Protein AF-N6VFY5-F1 (afdb_monomer_lite)

Sequence (163 aa):
MGIYAAGGEVMLDEVNISGVEMGVKVEKGTLKILEGTQIHFMGEYGVKLGSGVKSADLRGTTIRGDGSGGTGIYVMGGGTLEMTLDGVTVSGVQMGITMMSGALDVKERTTIDFEKNGWGIYMRDGVTSASLTGTSNYGKGKWVWDTCGGGDRDDDDVGWGND

InterPro domains:
  IPR011050 Pectin lyase fold/virulence factor [SSF51126] (3-137)
  IPR039448 Right handed beta helix domain [PF13229] (2-149)

Organism: NCBI:txid1094496

Secondary structure (DSSP, 8-state):
--EEESSSEEEE-S-EEEEEEEEEEEEEEEEEE-TT-EEEEEEEEEEEEEEEEEEEEEES-EEE--SSS-EEEEE---TT-EEEEES-EEEEESEEEEEEEEEEEEPTT-EEEE-TTSEEEEEEEEEEEEEE-SPEE--SSEEEEE-SSSS---TT----S--

Radius of gyration: 14.47 Å; chains: 1; bounding box: 39×33×42 Å

Foldseek 3Di:
DAEEAAEDEEEAELAEAEPAQEAYEHAAYEEEYEANAEFEHAHAERYHYHQRYQEYEHENYEFEYQLPAHEHEEACYHQRYEYEAYLYEYESHQEDYEHEAHEEEYEANYEFEHEANHENYEYECRYPYYHHYRYYYDYNHHYYDYPNDDDDDPRPPPDPDDD

Structure (mmCIF, N/CA/C/O backbone):
data_AF-N6VFY5-F1
#
_entry.id   AF-N6VFY5-F1
#
loop_
_atom_site.group_PDB
_atom_site.id
_atom_site.type_symbol
_atom_site.label_atom_id
_atom_site.label_alt_id
_atom_site.label_comp_id
_atom_site.label_asym_id
_atom_site.label_entity_id
_atom_site.label_seq_id
_atom_site.pdbx_PDB_ins_code
_atom_site.Cartn_x
_atom_site.Cartn_y
_atom_site.Cartn_z
_atom_site.occupancy
_atom_site.B_iso_or_equiv
_atom_site.auth_seq_id
_atom_site.auth_comp_id
_atom_site.auth_asym_id
_atom_site.auth_atom_id
_atom_site.pdbx_PDB_model_num
ATOM 1 N N . MET A 1 1 ? -6.984 -0.073 -14.437 1.00 83.50 1 MET A N 1
ATOM 2 C CA . MET A 1 1 ? -7.406 -0.184 -13.022 1.00 83.50 1 MET A CA 1
ATOM 3 C C . MET A 1 1 ? -7.863 -1.614 -12.769 1.00 83.50 1 MET A C 1
ATOM 5 O O . MET A 1 1 ? -8.614 -2.110 -13.599 1.00 83.50 1 MET A O 1
ATOM 9 N N . GLY A 1 2 ? -7.407 -2.261 -11.694 1.00 90.88 2 GLY A N 1
ATOM 10 C CA . GLY A 1 2 ? -7.828 -3.604 -11.284 1.00 90.88 2 GLY A CA 1
ATOM 11 C C . GLY A 1 2 ? -9.100 -3.568 -10.442 1.00 90.88 2 GLY A C 1
ATOM 12 O O . GLY A 1 2 ? -10.179 -3.854 -10.949 1.00 90.88 2 GLY A O 1
ATOM 13 N N . ILE A 1 3 ? -8.987 -3.168 -9.174 1.00 94.44 3 ILE A N 1
ATOM 14 C CA . ILE A 1 3 ? -10.108 -3.079 -8.227 1.00 94.44 3 ILE A CA 1
ATOM 15 C C . ILE A 1 3 ? -10.282 -1.641 -7.748 1.00 94.44 3 ILE A C 1
ATOM 17 O O . ILE A 1 3 ? -9.321 -0.984 -7.352 1.00 94.44 3 ILE A O 1
ATOM 21 N N . TYR A 1 4 ? -11.527 -1.166 -7.740 1.00 95.88 4 TYR A N 1
ATOM 22 C CA . TYR A 1 4 ? -11.902 0.129 -7.183 1.00 95.88 4 TYR A CA 1
ATOM 23 C C . TYR A 1 4 ? -13.045 -0.027 -6.180 1.00 95.88 4 TYR A C 1
ATOM 25 O O . TYR A 1 4 ? -14.111 -0.536 -6.520 1.00 95.88 4 TYR A O 1
ATOM 33 N N . ALA A 1 5 ? -12.828 0.457 -4.960 1.00 95.00 5 ALA A N 1
ATOM 34 C CA . ALA A 1 5 ? -13.830 0.513 -3.911 1.00 95.00 5 ALA A CA 1
ATOM 35 C C . ALA A 1 5 ? -14.044 1.957 -3.453 1.00 95.00 5 ALA A C 1
ATOM 37 O O . ALA A 1 5 ? -13.183 2.581 -2.827 1.00 95.00 5 ALA A O 1
ATOM 38 N N . ALA A 1 6 ? -15.236 2.479 -3.735 1.00 95.12 6 ALA A N 1
ATOM 39 C CA . ALA A 1 6 ? -15.641 3.811 -3.301 1.00 95.12 6 ALA A CA 1
ATOM 40 C C . ALA A 1 6 ? -15.968 3.875 -1.799 1.00 95.12 6 ALA A C 1
ATOM 42 O O . ALA A 1 6 ? -16.122 4.969 -1.268 1.00 95.12 6 ALA A O 1
ATOM 43 N N . GLY A 1 7 ? -16.131 2.740 -1.109 1.00 91.81 7 GLY A N 1
ATOM 44 C CA . GLY A 1 7 ? -16.466 2.669 0.313 1.00 91.81 7 GLY A CA 1
ATOM 45 C C . GLY A 1 7 ? -16.862 1.268 0.782 1.00 91.81 7 GLY A C 1
ATOM 46 O O . GLY A 1 7 ? -17.120 0.400 -0.045 1.00 91.81 7 GLY A O 1
ATOM 47 N N . GLY A 1 8 ? -16.978 1.083 2.100 1.00 93.81 8 GLY A N 1
ATOM 48 C CA . GLY A 1 8 ? -17.421 -0.175 2.719 1.00 93.81 8 GLY A CA 1
ATOM 49 C C . GLY A 1 8 ? -16.272 -1.033 3.252 1.00 93.81 8 GLY A C 1
ATOM 50 O O . GLY A 1 8 ? -15.152 -0.548 3.400 1.00 93.81 8 GLY A O 1
ATOM 51 N N . GLU A 1 9 ? -16.571 -2.287 3.583 1.00 95.81 9 G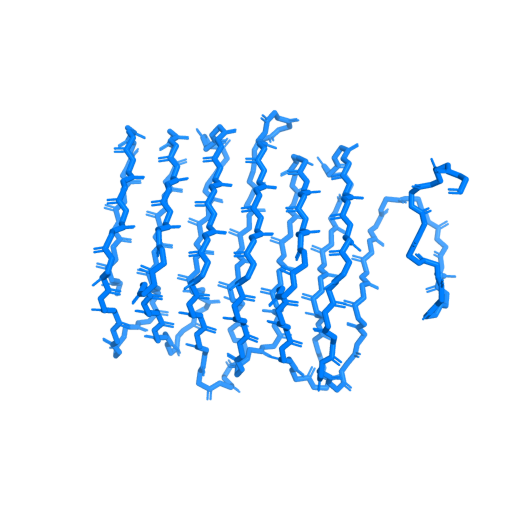LU A N 1
ATOM 52 C CA . GLU A 1 9 ? -15.558 -3.295 3.913 1.00 95.81 9 GLU A CA 1
ATOM 53 C C . GLU A 1 9 ? -15.210 -4.075 2.646 1.00 95.81 9 GLU A C 1
ATOM 55 O O . GLU A 1 9 ? -16.089 -4.637 1.990 1.00 95.81 9 GLU A O 1
ATOM 60 N N . VAL A 1 10 ? -13.928 -4.077 2.291 1.00 95.50 10 VAL A N 1
ATOM 61 C CA . VAL A 1 10 ? -13.394 -4.792 1.133 1.00 95.50 10 VAL A CA 1
ATOM 62 C C . VAL A 1 10 ? -12.511 -5.919 1.635 1.00 95.50 10 VAL A C 1
ATOM 64 O O . VAL A 1 10 ? -11.567 -5.676 2.383 1.00 95.50 10 VAL A O 1
ATOM 67 N N . MET A 1 11 ? -12.795 -7.138 1.190 1.00 96.50 11 MET A N 1
ATOM 68 C CA . MET A 1 11 ? -11.966 -8.310 1.439 1.00 96.50 11 MET A CA 1
ATOM 69 C C . MET A 1 11 ? -11.551 -8.913 0.101 1.00 96.50 11 MET A C 1
ATOM 71 O O . MET A 1 11 ? -12.405 -9.181 -0.743 1.00 96.50 11 MET A O 1
ATOM 75 N N . LEU A 1 12 ? -10.248 -9.095 -0.087 1.00 95.50 12 LEU A N 1
ATOM 76 C CA . LEU A 1 12 ? -9.666 -9.804 -1.220 1.00 95.50 12 LEU A CA 1
ATOM 77 C C . LEU A 1 12 ? -9.055 -11.100 -0.703 1.00 95.50 12 LEU A C 1
ATOM 79 O O . LEU A 1 12 ? -8.209 -11.064 0.187 1.00 95.50 12 LEU A O 1
ATOM 83 N N . ASP A 1 13 ? -9.502 -12.215 -1.261 1.00 95.62 13 ASP A N 1
ATOM 84 C CA . ASP A 1 13 ? -9.069 -13.557 -0.894 1.00 95.62 13 ASP A CA 1
ATOM 85 C C . ASP A 1 13 ? -8.623 -14.291 -2.161 1.00 95.62 13 ASP A C 1
ATOM 87 O O . ASP A 1 13 ? -9.394 -14.370 -3.120 1.00 95.62 13 ASP A O 1
ATOM 91 N N . GLU A 1 14 ? -7.357 -14.716 -2.201 1.00 94.19 14 GLU A N 1
ATOM 92 C CA . GLU A 1 14 ? -6.723 -15.394 -3.346 1.00 94.19 14 GLU A CA 1
ATOM 93 C C . GLU A 1 14 ? -6.943 -14.715 -4.721 1.00 94.19 14 GLU A C 1
ATOM 95 O O . GLU A 1 14 ? -7.115 -15.359 -5.761 1.00 94.19 14 GLU A O 1
ATOM 100 N N . VAL A 1 15 ? -6.939 -13.378 -4.760 1.00 95.00 15 VAL A N 1
ATOM 101 C CA . VAL A 1 15 ? -7.224 -12.628 -5.994 1.00 95.00 15 VAL A CA 1
ATOM 102 C C . VAL A 1 15 ? -5.965 -12.457 -6.846 1.00 95.00 15 VAL A C 1
ATOM 104 O O . VAL A 1 15 ? -4.913 -12.071 -6.349 1.00 95.00 15 VAL A O 1
ATOM 107 N N . ASN A 1 16 ? -6.078 -12.645 -8.164 1.00 96.38 16 ASN A N 1
ATOM 108 C CA . ASN A 1 16 ? -4.994 -12.375 -9.112 1.00 96.38 16 ASN A CA 1
ATOM 109 C C . ASN A 1 16 ? -5.330 -11.165 -9.995 1.00 96.38 16 ASN A C 1
ATOM 111 O O . ASN A 1 16 ? -6.246 -11.215 -10.815 1.00 96.38 16 ASN A O 1
ATOM 115 N N . ILE A 1 17 ? -4.567 -10.083 -9.851 1.00 94.81 17 ILE A N 1
ATOM 116 C CA . ILE A 1 17 ? -4.677 -8.853 -10.642 1.00 94.81 17 ILE A CA 1
ATOM 117 C C . ILE A 1 17 ? -3.405 -8.721 -11.480 1.00 94.81 17 ILE A C 1
ATOM 119 O O . ILE A 1 17 ? -2.307 -8.740 -10.934 1.00 94.81 17 ILE A O 1
ATOM 123 N N . SER A 1 18 ? -3.520 -8.581 -12.801 1.00 94.62 18 SER A N 1
ATOM 124 C CA . SER A 1 18 ? -2.353 -8.419 -13.679 1.00 94.62 18 SER A CA 1
ATOM 125 C C . SER A 1 18 ? -2.669 -7.587 -14.920 1.00 94.62 18 SER A C 1
ATOM 127 O O . SER A 1 18 ? -3.828 -7.486 -15.320 1.00 94.62 18 SER A O 1
ATOM 129 N N . GLY A 1 19 ? -1.642 -6.972 -15.518 1.00 88.69 19 GLY A N 1
ATOM 130 C CA . GLY A 1 19 ? -1.784 -6.178 -16.747 1.00 88.69 19 GLY A CA 1
ATOM 131 C C . GLY A 1 19 ? -2.572 -4.879 -16.559 1.00 88.69 19 GLY A C 1
ATOM 132 O O . GLY A 1 19 ? -3.153 -4.363 -17.512 1.00 88.69 19 GLY A O 1
ATOM 133 N N . VAL A 1 20 ? -2.637 -4.366 -15.327 1.00 92.38 20 VAL A N 1
ATOM 134 C CA . VAL A 1 20 ? -3.370 -3.142 -14.991 1.00 92.38 20 VAL A CA 1
ATOM 135 C C . VAL A 1 20 ? -2.415 -2.002 -14.671 1.00 92.38 20 VAL A C 1
ATOM 137 O O . VAL A 1 20 ? -1.361 -2.198 -14.083 1.00 92.38 20 VAL A O 1
ATOM 140 N N . GLU A 1 21 ? -2.822 -0.778 -14.984 1.00 90.31 21 GLU A N 1
ATOM 141 C CA . GLU A 1 21 ? -2.069 0.421 -14.596 1.00 90.31 21 GLU A CA 1
ATOM 142 C C . GLU A 1 21 ? -2.053 0.645 -13.070 1.00 90.31 21 GLU A C 1
ATOM 144 O O . GLU A 1 21 ? -1.040 1.010 -12.490 1.00 90.31 21 GLU A O 1
ATOM 149 N N . MET A 1 22 ? -3.170 0.372 -12.393 1.00 93.31 22 MET A N 1
ATOM 150 C CA . MET A 1 22 ? -3.295 0.478 -10.937 1.00 93.31 22 MET A CA 1
ATOM 151 C C . MET A 1 22 ? -3.956 -0.783 -10.400 1.00 93.31 22 MET A C 1
ATOM 153 O O . MET A 1 22 ? -4.981 -1.188 -10.955 1.00 93.31 22 MET A O 1
ATOM 157 N N . GLY A 1 23 ? -3.388 -1.381 -9.352 1.00 94.81 23 GLY A N 1
ATOM 158 C CA . GLY A 1 23 ? -3.858 -2.649 -8.789 1.00 94.81 23 GLY A CA 1
ATOM 159 C C . GLY A 1 23 ? -5.176 -2.510 -8.028 1.00 94.81 23 GLY A C 1
ATOM 160 O O . GLY A 1 23 ? -6.228 -2.899 -8.533 1.00 94.81 23 GLY A O 1
ATOM 161 N N . VAL A 1 24 ? -5.129 -1.932 -6.828 1.00 96.50 24 VAL A N 1
ATOM 162 C CA . VAL A 1 24 ? -6.275 -1.759 -5.923 1.00 96.50 24 VAL A CA 1
ATOM 163 C C . VAL A 1 24 ? -6.364 -0.305 -5.472 1.00 96.50 24 VAL A C 1
ATOM 165 O O . VAL A 1 24 ? -5.383 0.258 -4.994 1.00 96.50 24 VAL A O 1
ATOM 168 N N . LYS A 1 25 ? -7.549 0.302 -5.566 1.00 96.50 25 LYS A N 1
ATOM 169 C CA . LYS A 1 25 ? -7.839 1.639 -5.038 1.00 96.50 25 LYS A CA 1
ATOM 170 C C . LYS A 1 25 ? -9.035 1.592 -4.091 1.00 96.50 25 LYS A C 1
ATOM 172 O O . LYS A 1 25 ? -10.132 1.235 -4.513 1.00 96.50 25 LYS A O 1
ATOM 177 N N . VAL A 1 26 ? -8.847 2.030 -2.848 1.00 96.56 26 VAL A N 1
ATOM 178 C CA . VAL A 1 26 ? -9.922 2.166 -1.850 1.00 96.56 26 VAL A CA 1
ATOM 179 C C . VAL A 1 26 ? -10.003 3.616 -1.397 1.00 96.56 26 VAL A C 1
ATOM 181 O O . VAL A 1 26 ? -9.017 4.170 -0.923 1.00 96.56 26 VAL A O 1
ATOM 184 N N . GLU A 1 27 ? -11.161 4.259 -1.540 1.00 95.50 27 GLU A N 1
ATOM 185 C CA . GLU A 1 27 ? -11.316 5.675 -1.166 1.00 95.50 27 GLU A CA 1
ATOM 186 C C . GLU A 1 27 ? -11.687 5.873 0.305 1.00 95.50 27 GLU A C 1
ATOM 188 O O . GLU A 1 27 ? -11.194 6.805 0.945 1.00 95.50 27 GLU A O 1
ATOM 193 N N . LYS A 1 28 ? -12.536 4.994 0.849 1.00 94.94 28 LYS A N 1
ATOM 194 C CA . LYS A 1 28 ? -12.945 5.003 2.259 1.00 94.94 28 LYS A CA 1
ATOM 195 C C . LYS A 1 28 ? -13.328 3.613 2.758 1.00 94.94 28 LYS A C 1
ATOM 197 O O . LYS A 1 28 ? -13.602 2.730 1.954 1.00 94.94 28 LYS A O 1
ATOM 202 N N . GLY A 1 29 ? -13.422 3.450 4.076 1.00 95.12 29 GLY A N 1
ATOM 203 C CA . GLY A 1 29 ? -13.837 2.190 4.702 1.00 95.12 29 GLY A CA 1
ATOM 204 C C . GLY A 1 29 ? -12.657 1.344 5.169 1.00 95.12 29 GLY A C 1
ATOM 205 O O . GLY A 1 29 ? -11.719 1.896 5.739 1.00 95.12 29 GLY A O 1
ATOM 206 N N . THR A 1 30 ? -12.714 0.029 4.984 1.00 96.50 30 THR A N 1
ATOM 207 C CA . THR A 1 30 ? -11.675 -0.906 5.446 1.00 96.50 30 THR A CA 1
ATOM 208 C C . THR A 1 30 ? -11.235 -1.833 4.319 1.00 96.50 30 THR A C 1
ATOM 210 O O . THR A 1 30 ? -12.034 -2.194 3.454 1.00 96.50 30 THR A O 1
ATOM 213 N N . LEU A 1 31 ? -9.957 -2.211 4.326 1.00 97.12 31 LEU A N 1
ATOM 214 C CA . LEU A 1 31 ? -9.379 -3.156 3.374 1.00 97.12 31 LEU A CA 1
ATOM 215 C C . LEU A 1 31 ? -8.759 -4.340 4.117 1.00 97.12 31 LEU A C 1
ATOM 217 O O . LEU A 1 31 ? -7.982 -4.155 5.049 1.00 97.12 31 LEU A O 1
ATOM 221 N N . LYS A 1 32 ? -9.066 -5.550 3.663 1.00 97.81 32 LYS A N 1
ATOM 222 C CA . LYS A 1 32 ? -8.373 -6.780 4.039 1.00 97.81 32 LYS A CA 1
ATOM 223 C C . LYS A 1 32 ? -7.914 -7.482 2.770 1.00 97.81 32 LYS A C 1
ATOM 225 O O . LYS A 1 32 ? -8.729 -7.711 1.878 1.00 97.81 32 LYS A O 1
ATOM 230 N N . ILE A 1 33 ? -6.635 -7.815 2.686 1.00 96.81 33 ILE A N 1
ATOM 231 C CA . ILE A 1 33 ? -6.094 -8.673 1.635 1.00 96.81 33 ILE A CA 1
ATOM 232 C C . ILE A 1 33 ? -5.477 -9.889 2.308 1.00 96.81 33 ILE A C 1
ATOM 234 O O . ILE A 1 33 ? -4.603 -9.754 3.162 1.00 96.81 33 ILE A O 1
ATOM 238 N N . LEU A 1 34 ? -5.981 -11.060 1.946 1.00 94.19 34 LEU A N 1
ATOM 239 C CA . LEU A 1 34 ? -5.562 -12.335 2.499 1.00 94.19 34 LEU A CA 1
ATOM 240 C C . LEU A 1 34 ? -4.475 -12.979 1.634 1.00 94.19 34 LEU A C 1
ATOM 242 O O . LEU A 1 34 ? -4.170 -12.530 0.519 1.00 94.19 34 LEU A O 1
ATOM 246 N N . GLU A 1 35 ? -3.891 -14.036 2.193 1.00 93.88 35 GLU A N 1
ATOM 247 C CA . GLU A 1 35 ? -2.778 -14.764 1.598 1.00 93.88 35 GLU A CA 1
ATOM 248 C C . GLU A 1 35 ? -3.121 -15.274 0.191 1.00 93.88 35 GLU A C 1
ATOM 250 O O . GLU A 1 35 ? -4.276 -15.517 -0.152 1.00 93.88 35 GLU A O 1
ATOM 255 N N . GLY A 1 36 ? -2.106 -15.389 -0.664 1.00 91.38 36 GLY A N 1
ATOM 256 C CA . GLY A 1 36 ? -2.285 -15.869 -2.038 1.00 91.38 36 GLY A CA 1
ATOM 257 C C . GLY A 1 36 ? -2.775 -14.808 -3.027 1.00 91.38 36 GLY A C 1
ATOM 258 O O . GLY A 1 36 ? -2.744 -15.049 -4.234 1.00 91.38 36 GLY A O 1
ATOM 259 N N . THR A 1 37 ? -3.148 -13.610 -2.563 1.00 96.69 37 THR A N 1
ATOM 260 C CA . THR A 1 37 ? -3.438 -12.485 -3.461 1.00 96.69 37 THR A CA 1
ATOM 261 C C . THR A 1 37 ? -2.163 -11.994 -4.156 1.00 96.69 37 THR A C 1
ATOM 263 O O . THR A 1 37 ? -1.145 -11.711 -3.515 1.00 96.69 37 THR A O 1
ATOM 266 N N . GLN A 1 38 ? -2.230 -11.842 -5.480 1.00 97.12 38 GLN A N 1
ATOM 267 C CA . GLN A 1 38 ? -1.143 -11.353 -6.327 1.00 97.12 38 GLN A CA 1
ATOM 268 C C . GLN A 1 38 ? -1.593 -10.134 -7.129 1.00 97.12 38 GLN A C 1
ATOM 270 O O . GLN A 1 38 ? -2.591 -10.170 -7.847 1.00 97.12 38 GLN A O 1
ATOM 275 N N . ILE A 1 39 ? -0.827 -9.051 -7.037 1.00 97.00 39 ILE A N 1
ATOM 276 C CA . ILE A 1 39 ? -1.097 -7.785 -7.712 1.00 97.00 39 ILE A CA 1
ATOM 277 C C . ILE A 1 39 ? 0.109 -7.434 -8.572 1.00 97.00 39 ILE A C 1
ATOM 279 O O . ILE A 1 39 ? 1.163 -7.083 -8.054 1.00 97.00 39 ILE A O 1
ATOM 283 N N . HIS A 1 40 ? -0.057 -7.488 -9.887 1.00 96.00 40 HIS A N 1
ATOM 284 C CA . HIS A 1 40 ? 0.926 -7.038 -10.862 1.00 96.00 40 HIS A CA 1
ATOM 285 C C . HIS A 1 40 ? 0.409 -5.793 -11.587 1.00 96.00 40 HIS A C 1
ATOM 287 O O . HIS A 1 40 ? -0.603 -5.849 -12.295 1.00 96.00 40 HIS A O 1
ATOM 293 N N . PHE A 1 41 ? 1.100 -4.671 -11.399 1.00 94.69 41 PHE A N 1
ATOM 294 C CA . PHE A 1 41 ? 0.717 -3.375 -11.950 1.00 94.69 41 PHE A CA 1
ATOM 295 C C . PHE A 1 41 ? 1.848 -2.750 -12.779 1.00 94.69 41 PHE A C 1
ATOM 297 O O . PHE A 1 41 ? 3.018 -3.042 -12.556 1.00 94.69 41 PHE A O 1
ATOM 304 N N . MET A 1 42 ? 1.476 -1.911 -13.747 1.00 92.44 42 MET A N 1
ATOM 305 C CA . MET A 1 42 ? 2.384 -1.277 -14.723 1.00 92.44 42 MET A CA 1
ATOM 306 C C . MET A 1 42 ? 2.393 0.256 -14.644 1.00 92.44 42 MET A C 1
ATOM 308 O O . MET A 1 42 ? 3.028 0.924 -15.448 1.00 92.44 42 MET A O 1
ATOM 312 N N . GLY A 1 43 ? 1.594 0.834 -13.749 1.00 90.00 43 GLY A N 1
ATOM 313 C CA . GLY A 1 43 ? 1.475 2.280 -13.594 1.00 90.00 43 GLY A CA 1
ATOM 314 C C . GLY A 1 43 ? 1.886 2.735 -12.203 1.00 90.00 43 GLY A C 1
ATOM 315 O O . GLY A 1 43 ? 2.797 2.195 -11.581 1.00 90.00 43 GLY A O 1
ATOM 316 N N . GLU A 1 44 ? 1.194 3.750 -11.696 1.00 90.62 44 GLU A N 1
ATOM 317 C CA . GLU A 1 44 ? 1.669 4.486 -10.525 1.00 90.62 44 GLU A CA 1
ATOM 318 C C . GLU A 1 44 ? 1.561 3.716 -9.203 1.00 90.62 44 GLU A C 1
ATOM 320 O O . GLU A 1 44 ? 2.405 3.912 -8.332 1.00 90.62 44 GLU A O 1
ATOM 325 N N . TYR A 1 45 ? 0.534 2.875 -9.014 1.00 94.94 45 TYR A N 1
ATOM 326 C CA . TYR A 1 45 ? 0.232 2.299 -7.696 1.00 94.94 45 TYR A CA 1
ATOM 327 C C . TYR A 1 45 ? -0.218 0.835 -7.740 1.00 94.94 45 TYR A C 1
ATOM 329 O O . TYR A 1 45 ? -1.181 0.489 -8.430 1.00 94.94 45 TYR A O 1
ATOM 337 N N . GLY A 1 46 ? 0.392 -0.002 -6.901 1.00 95.50 46 GLY A N 1
ATOM 338 C CA . GLY A 1 46 ? -0.092 -1.354 -6.622 1.00 95.50 46 GLY A CA 1
ATOM 339 C C . GLY A 1 46 ? -1.341 -1.321 -5.747 1.00 95.50 46 GLY A C 1
ATOM 340 O O . GLY A 1 46 ? -2.408 -1.764 -6.167 1.00 95.50 46 GLY A O 1
ATOM 341 N N . VAL A 1 47 ? -1.235 -0.727 -4.559 1.00 96.94 47 VAL A N 1
ATOM 342 C CA . VAL A 1 47 ? -2.353 -0.503 -3.631 1.00 96.94 47 VAL A CA 1
ATOM 343 C C . VAL A 1 47 ? -2.397 0.969 -3.238 1.00 96.94 47 VAL A C 1
ATOM 345 O O . VAL A 1 47 ? -1.410 1.510 -2.751 1.00 96.94 47 VAL A O 1
ATOM 348 N N . LYS A 1 48 ? -3.547 1.623 -3.425 1.00 96.75 48 LYS A N 1
ATOM 349 C CA . LYS A 1 48 ? -3.779 3.033 -3.094 1.00 96.75 48 LYS A CA 1
ATOM 350 C C . LYS A 1 48 ? -4.927 3.187 -2.102 1.00 96.75 48 LYS A C 1
ATOM 352 O O . LYS A 1 48 ? -6.075 2.872 -2.423 1.00 96.75 48 LYS A O 1
ATOM 357 N N . LEU A 1 49 ? -4.630 3.744 -0.932 1.00 96.62 49 LEU A N 1
ATOM 358 C CA . LEU A 1 49 ? -5.603 4.023 0.124 1.00 96.62 49 LEU A CA 1
ATOM 359 C C . LEU A 1 49 ? -5.856 5.526 0.242 1.00 96.62 49 LEU A C 1
ATOM 361 O O . LEU A 1 49 ? -4.929 6.316 0.424 1.00 96.62 49 LEU A O 1
ATOM 365 N N . GLY A 1 50 ? -7.121 5.919 0.117 1.00 95.81 50 GLY A N 1
ATOM 366 C CA . GLY A 1 50 ? -7.588 7.290 0.294 1.00 95.81 50 GLY A CA 1
ATOM 367 C C . GLY A 1 50 ? -7.675 7.706 1.762 1.00 95.81 50 GLY A C 1
ATOM 368 O O . GLY A 1 50 ? -7.536 6.895 2.676 1.00 95.81 50 GLY A O 1
ATOM 369 N N . SER A 1 51 ? -7.945 8.989 1.994 1.00 94.31 51 SER A N 1
ATOM 370 C CA . SER A 1 51 ? -8.004 9.569 3.341 1.00 94.31 51 SER A CA 1
ATOM 371 C C . SER A 1 51 ? -9.199 9.116 4.185 1.00 94.31 51 SER A C 1
ATOM 373 O O . SER A 1 51 ? -9.187 9.270 5.402 1.00 94.31 51 SER A O 1
ATOM 375 N N . GLY A 1 52 ? -10.236 8.547 3.563 1.00 94.00 52 GLY A N 1
ATOM 376 C CA . GLY A 1 52 ? -11.394 8.003 4.273 1.00 94.00 52 GLY A CA 1
ATOM 377 C C . GLY A 1 52 ? -11.221 6.552 4.732 1.00 94.00 52 GLY A C 1
ATOM 378 O O . GLY A 1 52 ? -12.176 5.968 5.258 1.00 94.00 52 GLY A O 1
ATOM 379 N N . VAL A 1 53 ? -10.073 5.925 4.453 1.00 96.31 53 VAL A N 1
ATOM 380 C CA . VAL A 1 53 ? -9.780 4.554 4.885 1.00 96.31 53 VAL A CA 1
ATOM 381 C C . VAL A 1 53 ? -9.446 4.569 6.375 1.00 96.31 53 VAL A C 1
ATOM 383 O O . VAL A 1 53 ? -8.678 5.403 6.844 1.00 96.31 53 VAL A O 1
ATOM 386 N N . LYS A 1 54 ? -10.066 3.661 7.126 1.00 95.56 54 LYS A N 1
ATOM 387 C CA . LYS A 1 54 ? -9.911 3.535 8.579 1.00 95.56 54 LYS A CA 1
ATOM 388 C C . LYS A 1 54 ? -8.884 2.478 8.950 1.00 95.56 54 LYS A C 1
ATOM 390 O O . LYS A 1 54 ? -8.128 2.677 9.888 1.00 95.56 54 LYS A O 1
ATOM 395 N N . SER A 1 55 ? -8.859 1.371 8.215 1.00 96.25 55 SER A N 1
ATOM 396 C CA . SER A 1 55 ? -7.878 0.316 8.431 1.00 96.25 55 SER A CA 1
ATOM 397 C C . SER A 1 55 ? -7.550 -0.431 7.144 1.00 96.25 55 SER A C 1
ATOM 399 O O . SER A 1 55 ? -8.399 -0.557 6.252 1.00 96.25 55 SER A O 1
ATOM 401 N N . ALA A 1 56 ? -6.323 -0.937 7.063 1.00 97.00 56 ALA A N 1
ATOM 402 C CA . ALA A 1 56 ? -5.872 -1.821 6.000 1.00 97.00 56 ALA A CA 1
ATOM 403 C C . ALA A 1 56 ? -4.994 -2.940 6.567 1.00 97.00 56 ALA A C 1
ATOM 405 O O . ALA A 1 56 ? -3.996 -2.665 7.222 1.00 97.00 56 ALA A O 1
ATOM 406 N N . ASP A 1 57 ? -5.359 -4.189 6.301 1.00 97.31 57 ASP A N 1
ATOM 407 C CA . ASP A 1 57 ? -4.629 -5.378 6.752 1.00 97.31 57 ASP A CA 1
ATOM 408 C C . ASP A 1 57 ? -4.279 -6.231 5.532 1.00 97.31 57 ASP A C 1
ATOM 410 O O . ASP A 1 57 ? -5.175 -6.729 4.846 1.00 97.31 57 ASP A O 1
ATOM 414 N N . LEU A 1 58 ? -2.991 -6.327 5.205 1.00 96.75 58 LEU A N 1
ATOM 415 C CA . LEU A 1 58 ? -2.500 -7.129 4.087 1.00 96.75 58 LEU A CA 1
ATOM 416 C C . LEU A 1 58 ? -1.628 -8.252 4.640 1.00 96.75 58 LEU A C 1
ATOM 418 O O . LEU A 1 58 ? -0.634 -7.993 5.324 1.00 96.75 58 LEU A O 1
ATOM 422 N N . ARG A 1 59 ? -1.975 -9.493 4.295 1.00 95.62 59 ARG A N 1
ATOM 423 C CA . ARG A 1 59 ? -1.277 -10.695 4.759 1.00 95.62 59 ARG A CA 1
ATOM 424 C C . ARG A 1 59 ? -0.883 -11.581 3.595 1.00 95.62 59 ARG A C 1
ATOM 426 O O . ARG A 1 59 ? -1.690 -11.791 2.694 1.00 95.62 59 ARG A O 1
ATOM 433 N N . GLY A 1 60 ? 0.358 -12.068 3.585 1.00 93.88 60 GLY A N 1
ATOM 434 C CA . GLY A 1 60 ? 0.852 -13.027 2.583 1.00 93.88 60 GLY A CA 1
ATOM 435 C C . GLY A 1 60 ? 0.608 -12.599 1.131 1.00 93.88 60 GLY A C 1
ATOM 436 O O . GLY A 1 60 ? 0.360 -13.437 0.264 1.00 93.88 60 GLY A O 1
ATOM 437 N N . THR A 1 61 ? 0.587 -11.290 0.879 1.00 95.50 61 THR A N 1
ATOM 438 C CA . THR A 1 61 ? 0.220 -10.700 -0.412 1.00 95.50 61 THR A CA 1
ATOM 439 C C . THR A 1 61 ? 1.475 -10.387 -1.215 1.00 95.50 61 THR A C 1
ATOM 441 O O . THR A 1 61 ? 2.453 -9.877 -0.669 1.00 95.50 61 THR A O 1
ATOM 444 N N . THR A 1 62 ? 1.437 -10.625 -2.526 1.00 96.88 62 THR A N 1
ATOM 445 C CA . THR A 1 62 ? 2.515 -10.218 -3.439 1.00 96.88 62 THR A CA 1
ATOM 446 C C . THR A 1 62 ? 2.082 -9.025 -4.280 1.00 96.88 62 THR A C 1
ATOM 448 O O . THR A 1 62 ? 1.077 -9.082 -4.983 1.00 96.88 62 THR A O 1
ATOM 451 N N . ILE A 1 63 ? 2.865 -7.952 -4.239 1.00 96.75 63 ILE A N 1
ATOM 452 C CA . ILE A 1 63 ? 2.685 -6.731 -5.019 1.00 96.75 63 ILE A CA 1
ATOM 453 C C . ILE A 1 63 ? 3.931 -6.536 -5.879 1.00 96.75 63 ILE A C 1
ATOM 455 O O . ILE A 1 63 ? 5.045 -6.382 -5.381 1.00 96.75 63 ILE A O 1
ATOM 459 N N . ARG A 1 64 ? 3.748 -6.537 -7.192 1.00 95.69 64 ARG A N 1
ATOM 460 C CA . ARG A 1 64 ? 4.827 -6.426 -8.165 1.00 95.69 64 ARG A CA 1
ATOM 461 C C . ARG A 1 64 ? 4.552 -5.285 -9.134 1.00 95.69 64 ARG A C 1
ATOM 463 O O . ARG A 1 64 ? 3.516 -5.281 -9.795 1.00 95.69 64 ARG A O 1
ATOM 470 N N . GLY A 1 65 ? 5.487 -4.349 -9.222 1.00 92.81 65 GLY A N 1
ATOM 471 C CA . GLY A 1 65 ? 5.563 -3.381 -10.309 1.00 92.81 65 GLY A CA 1
ATOM 472 C C . GLY A 1 65 ? 6.403 -3.898 -11.480 1.00 92.81 65 GLY A C 1
ATOM 473 O O . GLY A 1 65 ? 7.041 -4.954 -11.402 1.00 92.81 65 GLY A O 1
ATOM 474 N N . ASP A 1 66 ? 6.418 -3.141 -12.571 1.00 88.56 66 ASP A N 1
ATOM 475 C CA . ASP A 1 66 ? 7.198 -3.429 -13.779 1.00 88.56 66 ASP A CA 1
ATOM 476 C C . ASP A 1 66 ? 8.531 -2.653 -13.867 1.00 88.56 66 ASP A C 1
ATOM 478 O O . ASP A 1 66 ? 9.223 -2.741 -14.880 1.00 88.56 66 ASP A O 1
ATOM 482 N N . GLY A 1 67 ? 8.916 -1.929 -12.810 1.00 69.38 67 GLY A N 1
ATOM 483 C CA . GLY A 1 67 ? 10.148 -1.134 -12.752 1.00 69.38 67 GLY A CA 1
ATOM 484 C C . GLY A 1 67 ? 10.055 0.256 -13.395 1.00 69.38 67 GLY A C 1
ATOM 485 O O . GLY A 1 67 ? 11.069 0.884 -13.682 1.00 69.38 67 GLY A O 1
ATOM 486 N N . SER A 1 68 ? 8.849 0.768 -13.662 1.00 69.56 68 SER A N 1
ATOM 487 C CA . SER A 1 68 ? 8.648 2.062 -14.339 1.00 69.56 68 SER A CA 1
ATOM 488 C C . SER A 1 68 ? 8.362 3.253 -13.401 1.00 69.56 68 SER A C 1
ATOM 490 O O . SER A 1 68 ? 7.667 4.196 -13.775 1.00 69.56 68 SER A O 1
ATOM 492 N N . GLY A 1 69 ? 8.897 3.257 -12.173 1.00 81.62 69 GLY A N 1
ATOM 493 C CA . GLY A 1 69 ? 8.695 4.375 -11.228 1.00 81.62 69 GLY A CA 1
ATOM 494 C C . GLY A 1 69 ? 7.478 4.246 -10.300 1.00 81.62 69 GLY A C 1
ATOM 495 O O . GLY A 1 69 ? 7.173 5.158 -9.533 1.00 81.62 69 GLY A O 1
ATOM 496 N N . GLY A 1 70 ? 6.775 3.113 -10.348 1.00 90.62 70 GLY A N 1
ATOM 497 C CA . GLY A 1 70 ? 5.581 2.868 -9.541 1.00 90.62 70 GLY A CA 1
ATOM 498 C C . GL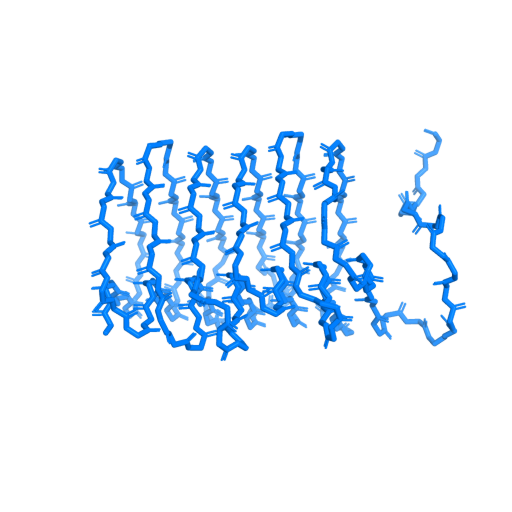Y A 1 70 ? 5.848 2.776 -8.034 1.00 90.62 70 GLY A C 1
ATOM 499 O O . GLY A 1 70 ? 6.963 2.509 -7.578 1.00 90.62 70 GLY A O 1
ATOM 500 N N . THR A 1 71 ? 4.786 2.962 -7.254 1.00 95.25 71 THR A N 1
ATOM 501 C CA . THR A 1 71 ? 4.747 2.750 -5.805 1.00 95.25 71 THR A CA 1
ATOM 502 C C . THR A 1 71 ? 3.979 1.472 -5.487 1.00 95.25 71 THR A C 1
ATOM 504 O O . THR A 1 71 ? 2.830 1.320 -5.898 1.00 95.25 71 THR A O 1
ATOM 507 N N . GLY A 1 72 ? 4.573 0.554 -4.726 1.00 95.62 72 GLY A N 1
ATOM 508 C CA . GLY A 1 72 ? 3.912 -0.688 -4.327 1.00 95.62 72 GLY A CA 1
ATOM 509 C C . GLY A 1 72 ? 2.657 -0.413 -3.506 1.00 95.62 72 GLY A C 1
ATOM 510 O O . GLY A 1 72 ? 1.550 -0.783 -3.900 1.00 95.62 72 GLY A O 1
ATOM 511 N N . ILE A 1 73 ? 2.826 0.296 -2.393 1.00 96.88 73 ILE A N 1
ATOM 512 C CA . ILE A 1 73 ? 1.750 0.655 -1.472 1.00 96.88 73 ILE A CA 1
ATOM 513 C C . ILE A 1 73 ? 1.788 2.158 -1.209 1.00 96.88 73 ILE A C 1
ATOM 515 O O . ILE A 1 73 ? 2.773 2.682 -0.698 1.00 96.88 73 ILE A O 1
ATOM 519 N N . TYR A 1 74 ? 0.699 2.852 -1.523 1.00 96.94 74 TYR A N 1
ATOM 520 C CA . TYR A 1 74 ? 0.526 4.275 -1.262 1.00 96.94 74 TYR A CA 1
ATOM 521 C C . TYR A 1 74 ? -0.661 4.522 -0.337 1.00 96.94 74 TYR A C 1
ATOM 523 O O . TYR A 1 74 ? -1.814 4.227 -0.663 1.00 96.94 74 TYR A O 1
ATOM 531 N N . VAL A 1 75 ? -0.384 5.135 0.805 1.00 95.38 75 VAL A N 1
ATOM 532 C CA . VAL A 1 75 ? -1.355 5.432 1.849 1.00 95.38 75 VAL A CA 1
ATOM 533 C C . VAL A 1 75 ? -1.451 6.939 1.989 1.00 95.38 75 VAL A C 1
ATOM 535 O O . VAL A 1 75 ? -0.573 7.581 2.562 1.00 95.38 75 VAL A O 1
ATOM 538 N N . MET A 1 76 ? -2.530 7.520 1.468 1.00 93.00 76 MET A N 1
ATOM 539 C CA . MET A 1 76 ? -2.850 8.912 1.771 1.00 93.00 76 MET A CA 1
ATOM 540 C C . MET A 1 76 ? -3.231 9.036 3.250 1.00 93.00 76 MET A C 1
ATOM 542 O O . MET A 1 76 ? -2.713 9.901 3.945 1.00 93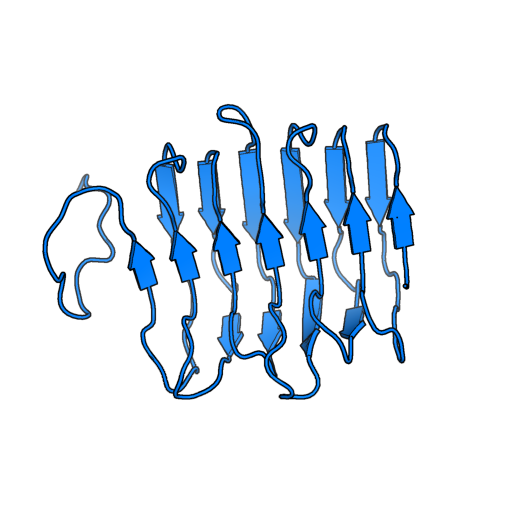.00 76 MET A O 1
ATOM 546 N N . GLY A 1 77 ? -4.087 8.120 3.720 1.00 74.75 77 GLY A N 1
ATOM 547 C CA . GLY A 1 77 ? -4.494 8.017 5.117 1.00 74.75 77 GLY A CA 1
ATOM 548 C C . GLY A 1 77 ? -5.269 9.224 5.645 1.00 74.75 77 GLY A C 1
ATOM 549 O O . GLY A 1 77 ? -5.263 10.322 5.089 1.00 74.75 77 GLY A O 1
ATOM 550 N N . GLY A 1 78 ? -6.009 8.988 6.720 1.00 74.50 78 GLY A N 1
ATOM 551 C CA . GLY A 1 78 ? -6.395 10.029 7.667 1.00 74.50 78 GLY A CA 1
ATOM 552 C C . GLY A 1 78 ? -5.578 9.831 8.941 1.00 74.50 78 GLY A C 1
ATOM 553 O O . GLY A 1 78 ? -5.051 8.741 9.151 1.00 74.50 78 GLY A O 1
ATOM 554 N N . GLY A 1 79 ? -5.510 10.830 9.825 1.00 75.62 79 GLY A N 1
ATOM 555 C CA . GLY A 1 79 ? -4.728 10.739 11.072 1.00 75.62 79 GLY A CA 1
ATOM 556 C C . GLY A 1 79 ? -5.084 9.562 11.996 1.00 75.62 79 GLY A C 1
ATOM 557 O O . GLY A 1 79 ? -4.366 9.306 12.954 1.00 75.62 79 GLY A O 1
ATOM 558 N N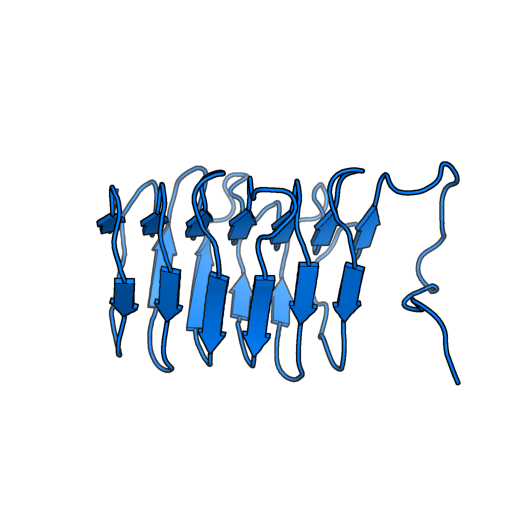 . THR A 1 80 ? -6.172 8.841 11.712 1.00 85.38 80 THR A N 1
ATOM 559 C CA . THR A 1 80 ? -6.646 7.662 12.450 1.00 85.38 80 THR A CA 1
ATOM 560 C C . THR A 1 80 ? -6.535 6.349 11.665 1.00 85.38 80 THR A C 1
ATOM 562 O O . THR A 1 80 ? -7.133 5.365 12.087 1.00 85.38 80 THR A O 1
ATOM 565 N N . LEU A 1 81 ? -5.909 6.328 10.481 1.00 93.38 81 LEU A N 1
ATOM 566 C CA . LEU A 1 81 ? -5.763 5.093 9.704 1.00 93.38 81 LEU A CA 1
ATOM 567 C C . LEU A 1 81 ? -4.769 4.158 10.394 1.00 93.38 81 LEU A C 1
ATOM 569 O O . LEU A 1 81 ? -3.667 4.589 10.715 1.00 93.38 81 LEU A O 1
ATOM 573 N N . GLU A 1 82 ? -5.127 2.885 10.537 1.00 95.50 82 GLU A N 1
ATOM 574 C CA . GLU A 1 82 ? -4.220 1.828 11.003 1.00 95.50 82 GLU A CA 1
ATOM 575 C C . GLU A 1 82 ? -3.895 0.859 9.863 1.00 95.50 82 GLU A C 1
ATOM 577 O O . GLU A 1 82 ? -4.795 0.287 9.240 1.00 95.50 82 GLU A O 1
ATOM 582 N N . MET A 1 83 ? -2.610 0.683 9.569 1.00 95.31 83 MET A N 1
ATOM 583 C CA . MET A 1 83 ? -2.143 -0.223 8.529 1.00 95.31 83 MET A CA 1
ATOM 584 C C . MET A 1 83 ? -1.277 -1.332 9.107 1.00 95.31 83 MET A C 1
ATOM 586 O O . MET A 1 83 ? -0.287 -1.048 9.769 1.00 95.31 83 MET A O 1
ATOM 590 N N . THR A 1 84 ? -1.602 -2.580 8.777 1.00 95.81 84 THR A N 1
ATOM 591 C CA . THR A 1 84 ? -0.798 -3.753 9.126 1.00 95.81 84 THR A CA 1
ATOM 592 C C . THR A 1 84 ? -0.355 -4.499 7.873 1.00 95.81 84 THR A C 1
ATOM 594 O O . THR A 1 84 ? -1.168 -4.790 6.993 1.00 95.81 84 THR A O 1
ATOM 597 N N . LEU A 1 85 ? 0.937 -4.816 7.805 1.00 94.94 85 LEU A N 1
ATOM 598 C CA . LEU A 1 85 ? 1.554 -5.634 6.764 1.00 94.94 85 LEU A CA 1
ATOM 599 C C . LEU A 1 85 ? 2.221 -6.852 7.401 1.00 94.94 85 LEU A C 1
ATOM 601 O O . LEU A 1 85 ? 3.123 -6.694 8.216 1.00 94.94 85 LEU A O 1
ATOM 605 N N . ASP A 1 86 ? 1.808 -8.058 7.020 1.00 94.31 86 ASP A N 1
ATOM 606 C CA . ASP A 1 86 ? 2.367 -9.315 7.537 1.00 94.31 86 ASP A CA 1
ATOM 607 C C . ASP A 1 86 ? 2.710 -10.258 6.381 1.00 94.31 86 ASP A C 1
ATOM 609 O O . ASP A 1 86 ? 1.837 -10.682 5.623 1.00 94.31 86 ASP A O 1
ATOM 613 N N . GLY A 1 87 ? 3.993 -10.575 6.197 1.00 92.75 87 GLY A N 1
ATOM 614 C CA . GLY A 1 87 ? 4.426 -11.429 5.089 1.00 92.75 87 GLY A CA 1
ATOM 615 C C . GLY A 1 87 ? 4.129 -10.858 3.701 1.00 92.75 87 GLY A C 1
ATOM 616 O O . GLY A 1 87 ? 3.871 -11.617 2.766 1.00 92.75 87 GLY A O 1
ATOM 617 N N . VAL A 1 88 ? 4.124 -9.532 3.550 1.00 94.94 88 VAL A N 1
ATOM 618 C CA . VAL A 1 88 ? 3.856 -8.882 2.260 1.00 94.94 88 VAL A CA 1
ATOM 619 C C . VAL A 1 88 ? 5.138 -8.762 1.446 1.00 94.94 88 VAL A C 1
ATOM 621 O O . VAL A 1 88 ? 6.165 -8.319 1.943 1.00 94.94 88 VAL A O 1
ATOM 624 N N . THR A 1 89 ? 5.090 -9.130 0.170 1.00 95.38 89 THR A N 1
ATOM 625 C CA . THR A 1 89 ? 6.229 -8.976 -0.742 1.00 95.38 89 THR A CA 1
ATOM 626 C C . THR A 1 89 ? 5.956 -7.848 -1.721 1.00 95.38 89 THR A C 1
ATOM 628 O O . THR A 1 89 ? 4.996 -7.921 -2.483 1.00 95.38 89 THR A O 1
ATOM 631 N N . VAL A 1 90 ? 6.804 -6.822 -1.730 1.00 94.94 90 VAL A N 1
ATOM 632 C CA . VAL A 1 90 ? 6.765 -5.706 -2.679 1.00 94.94 90 VAL A CA 1
ATOM 633 C C . VAL A 1 90 ? 8.025 -5.745 -3.540 1.00 94.94 90 VAL A C 1
ATOM 635 O O . VAL A 1 90 ? 9.124 -5.844 -3.005 1.00 94.94 90 VAL A O 1
ATOM 638 N N . SER A 1 91 ? 7.893 -5.689 -4.866 1.00 93.81 91 SER A N 1
ATOM 639 C CA . SER A 1 91 ? 9.042 -5.787 -5.783 1.00 93.81 91 SER A CA 1
ATOM 640 C C . SER A 1 91 ? 8.832 -5.035 -7.095 1.00 93.81 91 SER A C 1
ATOM 642 O O . SER A 1 91 ? 7.692 -4.817 -7.502 1.00 93.81 91 SER A O 1
ATOM 644 N N . GLY A 1 92 ? 9.919 -4.674 -7.786 1.00 91.38 92 GLY A N 1
ATOM 645 C CA . GLY A 1 92 ? 9.848 -4.032 -9.108 1.00 91.38 92 GLY A CA 1
ATOM 646 C C . GLY A 1 92 ? 9.243 -2.627 -9.065 1.00 91.38 92 GLY A C 1
ATOM 647 O O . GLY A 1 92 ? 8.512 -2.233 -9.970 1.00 91.38 92 GLY A O 1
ATOM 648 N N . VAL A 1 93 ? 9.485 -1.898 -7.977 1.00 92.81 93 VAL A N 1
ATOM 649 C CA . VAL A 1 93 ? 8.920 -0.569 -7.720 1.00 92.81 93 VAL A CA 1
ATOM 650 C C . VAL A 1 93 ? 10.024 0.441 -7.449 1.00 92.81 93 VAL A C 1
ATOM 652 O O . VAL A 1 93 ? 11.096 0.089 -6.962 1.00 92.81 93 VAL A O 1
ATOM 655 N N . GLN A 1 94 ? 9.760 1.718 -7.705 1.00 92.25 94 GLN A N 1
ATOM 656 C CA . GLN A 1 94 ? 10.644 2.773 -7.214 1.00 92.25 94 GLN A CA 1
ATOM 657 C C . GLN A 1 94 ? 10.407 3.010 -5.722 1.00 92.25 94 GLN A C 1
ATOM 659 O O . GLN A 1 94 ? 11.360 3.173 -4.968 1.00 92.25 94 GLN A O 1
ATOM 664 N N . MET A 1 95 ? 9.145 2.986 -5.291 1.00 92.69 95 MET A N 1
ATOM 665 C CA . MET A 1 95 ? 8.756 3.188 -3.896 1.00 92.69 95 MET A CA 1
ATOM 666 C C . MET A 1 95 ? 8.106 1.925 -3.347 1.00 92.69 95 MET A C 1
ATOM 668 O O . MET A 1 95 ? 7.119 1.460 -3.913 1.00 92.69 95 MET A O 1
ATOM 672 N N . GLY A 1 96 ? 8.604 1.382 -2.239 1.00 93.38 96 GLY A N 1
ATOM 673 C CA . GLY A 1 96 ? 7.977 0.225 -1.599 1.00 93.38 96 GLY A CA 1
ATOM 674 C C . GLY A 1 96 ? 6.648 0.595 -0.945 1.00 93.38 96 GLY A C 1
ATOM 675 O O . GLY A 1 96 ? 5.570 0.297 -1.466 1.00 93.38 96 GLY A O 1
ATOM 676 N N . ILE A 1 97 ? 6.741 1.283 0.190 1.00 94.25 97 ILE A N 1
ATOM 677 C CA . ILE A 1 97 ? 5.622 1.792 0.979 1.00 94.25 97 ILE A CA 1
ATOM 678 C C . ILE A 1 97 ? 5.771 3.304 1.092 1.00 94.25 97 ILE A C 1
ATOM 680 O O . ILE A 1 97 ? 6.812 3.816 1.480 1.00 94.25 97 ILE A O 1
ATOM 684 N N . THR A 1 98 ? 4.722 4.042 0.764 1.00 94.75 98 THR A N 1
ATOM 685 C CA . THR A 1 98 ? 4.637 5.485 0.978 1.00 94.75 98 THR A CA 1
ATOM 686 C C . THR A 1 98 ? 3.437 5.778 1.854 1.00 94.75 98 THR A C 1
ATOM 688 O O . THR A 1 98 ? 2.308 5.498 1.455 1.00 94.75 98 THR A O 1
ATOM 691 N N . MET A 1 99 ? 3.668 6.364 3.025 1.00 93.88 99 MET A N 1
ATOM 692 C CA . MET A 1 99 ? 2.622 6.682 3.984 1.00 93.88 99 MET A CA 1
ATOM 693 C C . MET A 1 99 ? 2.622 8.159 4.354 1.00 93.88 99 MET A C 1
ATOM 695 O O . MET A 1 99 ? 3.593 8.711 4.865 1.00 93.88 99 MET A O 1
ATOM 699 N N . MET A 1 100 ? 1.499 8.810 4.078 1.00 93.81 100 MET A N 1
ATOM 700 C CA . MET A 1 100 ? 1.338 10.242 4.298 1.00 93.81 100 MET A CA 1
ATOM 701 C C . MET A 1 100 ? 0.762 10.544 5.685 1.00 93.81 100 MET A C 1
ATOM 703 O O . MET A 1 100 ? 1.114 11.568 6.269 1.00 93.81 100 MET A O 1
ATOM 707 N N . SER A 1 101 ? -0.116 9.675 6.207 1.00 91.00 101 SER A N 1
ATOM 708 C CA . SER A 1 101 ? -0.695 9.804 7.547 1.00 91.00 101 SER A CA 1
ATOM 709 C C . SER A 1 101 ? -1.253 8.491 8.106 1.00 91.00 101 SER A C 1
ATOM 711 O O . SER A 1 101 ? -1.650 7.621 7.331 1.00 91.00 101 SER A O 1
ATOM 713 N N . GLY A 1 102 ? -1.304 8.378 9.440 1.00 90.75 102 GLY A N 1
ATOM 714 C CA . GLY A 1 102 ? -1.820 7.222 10.188 1.00 90.75 102 GLY A CA 1
ATOM 715 C C . GLY A 1 102 ? -0.727 6.445 10.931 1.00 90.75 102 GLY A C 1
ATOM 716 O O . GLY A 1 102 ? 0.389 6.936 11.075 1.00 90.75 102 GLY A O 1
ATOM 717 N N . ALA A 1 103 ? -1.038 5.229 11.364 1.00 90.75 103 ALA A N 1
ATOM 718 C CA . ALA A 1 103 ? -0.119 4.303 12.018 1.00 90.75 103 ALA A CA 1
ATOM 719 C C . ALA A 1 103 ? 0.249 3.133 11.092 1.00 90.75 103 ALA A C 1
ATOM 721 O O . ALA A 1 103 ? -0.635 2.537 10.470 1.00 90.75 103 ALA A O 1
ATOM 722 N N . LEU A 1 104 ? 1.539 2.803 11.016 1.00 91.06 104 LEU A N 1
ATOM 723 C CA . LEU A 1 104 ? 2.068 1.685 10.234 1.00 91.06 104 LEU A CA 1
ATOM 724 C C . LEU A 1 104 ? 2.614 0.592 11.155 1.00 91.06 104 LEU A C 1
ATOM 726 O O . LEU A 1 104 ? 3.464 0.863 11.992 1.00 91.06 104 LEU A O 1
ATOM 730 N N . ASP A 1 105 ? 2.194 -0.649 10.955 1.00 92.19 105 ASP A N 1
ATOM 731 C CA . ASP A 1 105 ? 2.774 -1.826 11.599 1.00 92.19 105 ASP A CA 1
ATOM 732 C C . ASP A 1 105 ? 3.195 -2.837 10.531 1.00 92.19 105 ASP A C 1
ATOM 734 O O . ASP A 1 105 ? 2.366 -3.480 9.884 1.00 92.19 105 ASP A O 1
ATOM 738 N N . VAL A 1 106 ? 4.498 -2.950 10.312 1.00 89.44 106 VAL A N 1
ATOM 739 C CA . VAL A 1 106 ? 5.105 -3.938 9.429 1.00 89.44 106 VAL A CA 1
ATOM 740 C C . VAL A 1 106 ? 5.687 -5.050 10.282 1.00 89.44 106 VAL A C 1
ATOM 742 O O . VAL A 1 106 ? 6.534 -4.828 11.150 1.00 89.44 106 VAL A O 1
ATOM 745 N N . LYS A 1 107 ? 5.213 -6.258 10.005 1.00 87.38 107 LYS A N 1
ATOM 746 C CA . LYS A 1 107 ? 5.583 -7.489 10.688 1.00 87.38 107 LYS A CA 1
ATOM 747 C C . LYS A 1 107 ? 6.535 -8.320 9.846 1.00 87.38 107 LYS A C 1
ATOM 749 O O . LYS A 1 107 ? 6.787 -8.048 8.664 1.00 87.38 107 LYS A O 1
ATOM 754 N N . GLU A 1 108 ? 7.022 -9.373 10.490 1.00 79.94 108 GLU A N 1
ATOM 755 C CA . GLU A 1 108 ? 8.011 -10.291 9.953 1.00 79.94 108 GLU A CA 1
ATOM 756 C C . GLU A 1 108 ? 7.625 -10.845 8.576 1.00 79.94 108 GLU A C 1
ATOM 758 O O . GLU A 1 108 ? 6.451 -10.940 8.206 1.00 79.94 108 GLU A O 1
ATOM 763 N N . ARG A 1 109 ? 8.646 -11.252 7.812 1.00 82.00 109 ARG A N 1
ATOM 764 C CA . ARG A 1 109 ? 8.527 -11.808 6.449 1.00 82.00 109 ARG A CA 1
ATOM 765 C C . ARG A 1 109 ? 8.057 -10.800 5.397 1.00 82.00 109 ARG A C 1
ATOM 767 O O . ARG A 1 109 ? 7.985 -11.155 4.220 1.00 82.00 109 ARG A O 1
ATOM 774 N N . THR A 1 110 ? 7.775 -9.553 5.777 1.00 86.81 110 THR A N 1
ATOM 775 C CA . THR A 1 110 ? 7.571 -8.487 4.798 1.00 86.81 110 THR A CA 1
ATOM 776 C C . THR A 1 110 ? 8.894 -8.181 4.105 1.00 86.81 110 THR A C 1
ATOM 778 O O . THR A 1 110 ? 9.912 -7.928 4.753 1.00 86.81 110 THR A O 1
ATOM 781 N N . THR A 1 111 ? 8.879 -8.232 2.777 1.00 88.88 111 THR A N 1
ATOM 782 C CA . THR A 1 111 ? 10.054 -8.047 1.929 1.00 88.88 111 THR A CA 1
ATOM 783 C C . THR A 1 111 ? 9.793 -6.929 0.940 1.00 88.88 111 THR A C 1
ATOM 785 O O . THR A 1 111 ? 8.762 -6.931 0.269 1.00 88.88 111 THR A O 1
ATOM 788 N N . ILE A 1 112 ? 10.724 -5.986 0.828 1.00 89.19 112 ILE A N 1
ATOM 789 C CA . ILE A 1 112 ? 10.608 -4.867 -0.107 1.00 89.19 112 ILE A CA 1
ATOM 790 C C . ILE A 1 112 ? 11.877 -4.802 -0.959 1.00 89.19 112 ILE A C 1
ATOM 792 O O . ILE A 1 112 ? 12.987 -4.637 -0.448 1.00 89.19 112 ILE A O 1
ATOM 796 N N . ASP A 1 113 ? 11.691 -4.923 -2.269 1.00 88.69 113 ASP A N 1
ATOM 797 C CA . ASP A 1 113 ? 12.712 -4.752 -3.298 1.00 88.69 113 ASP A CA 1
ATOM 798 C C . ASP A 1 113 ? 12.351 -3.544 -4.172 1.00 88.69 113 ASP A C 1
ATOM 800 O O . ASP A 1 113 ? 11.300 -3.505 -4.820 1.00 88.69 113 ASP A O 1
ATOM 804 N N . PHE A 1 114 ? 13.216 -2.532 -4.149 1.00 84.56 114 PHE A N 1
ATOM 805 C CA . PHE A 1 114 ? 12.980 -1.243 -4.787 1.00 84.56 114 PHE A CA 1
ATOM 806 C C . PHE A 1 114 ? 14.233 -0.691 -5.475 1.00 84.56 114 PHE A C 1
ATOM 808 O O . PHE A 1 114 ? 15.378 -1.063 -5.189 1.00 84.56 114 PHE A O 1
ATOM 815 N N . GLU A 1 115 ? 14.008 0.216 -6.418 1.00 83.81 115 GLU A N 1
ATOM 816 C CA . GLU A 1 115 ? 15.054 0.744 -7.288 1.00 83.81 115 GLU A CA 1
ATOM 817 C C . GLU A 1 115 ? 15.972 1.778 -6.616 1.00 83.81 115 GLU A C 1
ATOM 819 O O . GLU A 1 115 ? 15.633 2.430 -5.631 1.00 83.81 115 GLU A O 1
ATOM 824 N N . LYS A 1 116 ? 17.164 1.970 -7.201 1.00 69.81 116 LYS A N 1
ATOM 825 C CA . LYS A 1 116 ? 18.272 2.766 -6.635 1.00 69.81 116 LYS A CA 1
ATOM 826 C C . LYS A 1 116 ? 17.918 4.226 -6.301 1.00 69.81 116 LYS A C 1
ATOM 828 O O . LYS A 1 116 ? 18.538 4.806 -5.418 1.00 69.81 116 LYS A O 1
ATOM 833 N N . ASN A 1 117 ? 16.943 4.813 -6.995 1.00 79.00 117 ASN A N 1
ATOM 834 C CA . ASN A 1 117 ? 16.549 6.221 -6.849 1.00 79.00 117 ASN A CA 1
ATOM 835 C C . ASN A 1 117 ? 15.216 6.400 -6.103 1.00 79.00 117 ASN A C 1
ATOM 837 O O . ASN A 1 117 ? 14.528 7.405 -6.297 1.00 79.00 117 ASN A O 1
ATOM 841 N N . GLY A 1 118 ? 14.813 5.416 -5.305 1.00 81.88 118 GLY A N 1
ATOM 842 C CA . GLY A 1 118 ? 13.611 5.502 -4.490 1.00 81.88 118 GLY A CA 1
ATOM 843 C C . GLY A 1 118 ? 13.841 5.060 -3.054 1.00 81.88 118 GLY A C 1
ATOM 844 O O . GLY A 1 118 ? 14.983 4.933 -2.599 1.00 81.88 118 GLY A O 1
ATOM 845 N N . TRP A 1 119 ? 12.733 4.867 -2.349 1.00 86.44 119 TRP A N 1
ATOM 846 C CA . TRP A 1 119 ? 12.719 4.522 -0.936 1.00 86.44 119 TRP A CA 1
ATOM 847 C C . TRP A 1 119 ? 11.959 3.219 -0.704 1.00 86.44 119 TRP A C 1
ATOM 849 O O . TRP A 1 119 ? 10.898 2.995 -1.294 1.00 86.44 119 TRP A O 1
ATOM 859 N N . GLY A 1 120 ? 12.471 2.387 0.201 1.00 86.69 120 GLY A N 1
ATOM 860 C CA . GLY A 1 120 ? 11.761 1.195 0.659 1.00 86.69 120 GLY A CA 1
ATOM 861 C C . GLY A 1 120 ? 10.495 1.585 1.410 1.00 86.69 120 GLY A C 1
ATOM 862 O O . GLY A 1 120 ? 9.400 1.164 1.043 1.00 86.69 120 GLY A O 1
ATOM 863 N N . ILE A 1 121 ? 10.633 2.455 2.408 1.00 88.69 121 ILE A N 1
ATOM 864 C CA . ILE A 1 121 ? 9.534 3.028 3.183 1.00 88.69 121 ILE A CA 1
ATOM 865 C C . ILE A 1 121 ? 9.735 4.539 3.280 1.00 88.69 121 ILE A C 1
ATOM 867 O O . ILE A 1 121 ? 10.762 5.009 3.759 1.00 88.69 121 ILE A O 1
ATOM 871 N N . TYR A 1 122 ? 8.749 5.307 2.831 1.00 89.56 122 TYR A N 1
ATOM 872 C CA . TYR A 1 122 ? 8.732 6.762 2.910 1.00 89.56 122 TYR A CA 1
ATOM 873 C C . TYR A 1 122 ? 7.538 7.233 3.739 1.00 89.56 122 TYR A C 1
ATOM 875 O O . TYR A 1 122 ? 6.392 6.911 3.421 1.00 89.56 122 TYR A O 1
ATOM 883 N N . MET A 1 123 ? 7.800 8.014 4.782 1.00 88.62 123 MET A N 1
ATOM 884 C CA . MET A 1 123 ? 6.800 8.508 5.727 1.00 88.62 123 MET A CA 1
ATOM 885 C C . MET A 1 123 ? 6.824 10.035 5.816 1.00 88.62 123 MET A C 1
ATOM 887 O O . MET A 1 123 ? 7.885 10.658 5.775 1.00 88.62 123 MET A O 1
ATOM 891 N N . ARG A 1 124 ? 5.646 10.655 5.938 1.00 87.81 124 ARG A N 1
ATOM 892 C CA . ARG A 1 124 ? 5.512 12.104 6.170 1.00 87.81 124 ARG A CA 1
ATOM 893 C C . ARG A 1 124 ? 5.051 12.440 7.583 1.00 87.81 124 ARG A C 1
ATOM 895 O O . ARG A 1 124 ? 4.608 11.572 8.322 1.00 87.81 124 ARG A O 1
ATOM 902 N N . ASP A 1 125 ? 5.061 13.730 7.906 1.00 84.00 125 ASP A N 1
ATOM 903 C CA . ASP A 1 125 ? 4.699 14.303 9.215 1.00 84.00 125 ASP A CA 1
ATOM 904 C C . ASP A 1 125 ? 3.309 13.908 9.737 1.00 84.00 125 ASP A C 1
ATOM 906 O O . ASP A 1 125 ? 3.032 14.050 10.924 1.00 84.00 125 ASP A O 1
ATOM 910 N N . GLY A 1 126 ? 2.409 13.438 8.868 1.00 85.75 126 GLY A N 1
ATOM 911 C CA . GLY A 1 126 ? 1.092 12.956 9.279 1.00 85.75 126 GLY A CA 1
ATOM 912 C C . GLY A 1 126 ? 1.102 11.552 9.890 1.00 85.75 126 GLY A C 1
ATOM 913 O O . GLY A 1 126 ? 0.045 11.098 10.342 1.00 85.75 126 GLY A O 1
ATOM 914 N N . VAL A 1 127 ? 2.226 10.830 9.833 1.00 86.00 127 VAL A N 1
ATOM 915 C CA . VAL A 1 127 ? 2.377 9.486 10.404 1.00 86.00 127 VAL A CA 1
ATOM 916 C C . VAL A 1 127 ? 2.507 9.598 11.919 1.00 86.00 127 VAL A C 1
ATOM 918 O O . VAL A 1 127 ? 3.340 10.337 12.432 1.00 86.00 127 VAL A O 1
ATOM 921 N N . THR A 1 128 ? 1.646 8.886 12.640 1.00 85.88 128 THR A N 1
ATOM 922 C CA . THR A 1 128 ? 1.532 8.959 14.102 1.00 85.88 128 THR A CA 1
ATOM 923 C C . THR A 1 128 ? 2.394 7.921 14.811 1.00 85.88 128 THR A C 1
ATOM 925 O O . THR A 1 128 ? 2.794 8.141 15.950 1.00 85.88 128 THR A O 1
ATOM 928 N N . SER A 1 129 ? 2.671 6.791 14.158 1.00 83.81 129 SER A N 1
ATOM 929 C CA . SER A 1 129 ? 3.582 5.747 14.637 1.00 83.81 129 SER A CA 1
ATOM 930 C C . SER A 1 129 ? 3.987 4.827 13.486 1.00 83.81 129 SER A C 1
ATOM 932 O O . SER A 1 129 ? 3.226 4.657 12.529 1.00 83.81 129 SER A O 1
ATOM 934 N N . ALA A 1 130 ? 5.173 4.228 13.582 1.00 84.56 130 ALA A N 1
ATOM 935 C CA . ALA A 1 130 ? 5.621 3.194 12.662 1.00 84.56 130 ALA A CA 1
ATOM 936 C C . ALA A 1 130 ? 6.389 2.100 13.416 1.00 84.56 130 ALA A C 1
ATOM 938 O O . ALA A 1 130 ? 7.356 2.379 14.113 1.00 84.56 130 ALA A O 1
ATOM 939 N N . SER A 1 131 ? 5.965 0.852 13.266 1.00 84.94 131 SER A N 1
ATOM 940 C CA . SER A 1 131 ? 6.633 -0.341 13.787 1.00 84.94 131 SER A CA 1
ATOM 941 C C . SER A 1 131 ? 7.131 -1.157 12.600 1.00 84.94 131 SER A C 1
ATOM 943 O O . SER A 1 131 ? 6.348 -1.457 11.704 1.00 84.94 131 SER A O 1
ATOM 945 N N . LEU A 1 132 ? 8.429 -1.473 12.551 1.00 82.69 132 LEU A N 1
ATOM 946 C CA . LEU A 1 132 ? 9.064 -2.217 11.454 1.00 82.69 132 LEU A CA 1
ATOM 947 C C . LEU A 1 132 ? 9.789 -3.448 12.007 1.00 82.69 132 LEU A C 1
ATOM 949 O O . LEU A 1 132 ? 11.016 -3.515 12.050 1.00 82.69 132 LEU A O 1
ATOM 953 N N . THR A 1 133 ? 9.022 -4.426 12.471 1.00 76.75 133 THR A N 1
ATOM 954 C CA . THR A 1 133 ? 9.567 -5.644 13.082 1.00 76.75 133 THR A CA 1
ATOM 955 C C . THR A 1 133 ? 9.858 -6.701 12.014 1.00 76.75 133 THR A C 1
ATOM 957 O O . THR A 1 133 ? 8.999 -7.054 11.210 1.00 76.75 133 THR A O 1
ATOM 960 N N . GLY A 1 134 ? 11.103 -7.189 11.954 1.00 64.88 134 GLY A N 1
ATOM 961 C CA . GLY A 1 134 ? 11.497 -8.305 11.078 1.00 64.88 134 GLY A CA 1
ATOM 962 C C . GLY A 1 134 ? 11.304 -8.072 9.573 1.00 64.88 134 GLY A C 1
ATOM 963 O O . GLY A 1 134 ? 11.054 -9.024 8.827 1.00 64.88 134 GLY A O 1
ATOM 964 N N . THR A 1 135 ? 11.400 -6.821 9.115 1.00 65.12 135 THR A N 1
ATOM 965 C CA . THR A 1 135 ? 11.313 -6.481 7.686 1.00 65.12 135 THR A CA 1
ATOM 966 C C . THR A 1 135 ? 12.657 -6.723 6.995 1.00 65.12 135 THR A C 1
ATOM 968 O O . THR A 1 135 ? 13.698 -6.307 7.498 1.00 65.12 135 THR A O 1
ATOM 971 N N . SER A 1 136 ? 12.644 -7.377 5.831 1.00 70.88 136 SER A N 1
ATOM 972 C CA . SER A 1 136 ? 13.851 -7.617 5.029 1.00 70.88 136 SER A CA 1
ATOM 973 C C . SER A 1 136 ? 13.931 -6.660 3.838 1.00 70.88 136 SER A C 1
ATOM 975 O O . SER A 1 136 ? 12.983 -6.539 3.058 1.00 70.88 136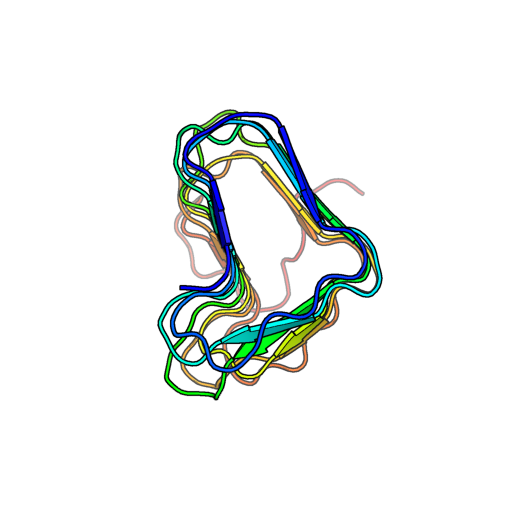 SER A O 1
ATOM 977 N N . ASN A 1 137 ? 15.080 -5.997 3.693 1.00 71.19 137 ASN A N 1
ATOM 978 C CA . ASN A 1 137 ? 15.381 -5.081 2.595 1.00 71.19 137 ASN A CA 1
ATOM 979 C C . ASN A 1 137 ? 16.301 -5.737 1.561 1.00 71.19 137 ASN A C 1
ATOM 981 O O . ASN A 1 137 ? 17.389 -6.190 1.913 1.00 71.19 137 ASN A O 1
ATOM 985 N N . TYR A 1 138 ? 15.909 -5.698 0.287 1.00 69.12 138 TYR A N 1
ATOM 986 C CA . TYR A 1 138 ? 16.785 -6.055 -0.838 1.00 69.12 138 TYR A CA 1
ATOM 987 C C . TYR A 1 138 ? 16.942 -4.935 -1.877 1.00 69.12 138 TYR A C 1
ATOM 989 O O . TYR A 1 138 ? 17.625 -5.118 -2.887 1.00 69.12 138 TYR A O 1
ATOM 997 N N . GLY A 1 139 ? 16.325 -3.778 -1.641 1.00 61.44 139 GLY A N 1
ATOM 998 C CA . GLY A 1 139 ? 16.368 -2.641 -2.541 1.00 61.44 139 GLY A CA 1
ATOM 999 C C . GLY A 1 139 ? 17.713 -1.922 -2.563 1.00 61.44 139 GLY A C 1
ATOM 1000 O O . GLY A 1 139 ? 18.560 -2.053 -1.682 1.00 61.44 139 GLY A O 1
ATOM 1001 N N . LYS A 1 140 ? 17.914 -1.153 -3.634 1.00 64.44 140 LYS A N 1
ATOM 1002 C CA . LYS A 1 140 ? 19.205 -0.530 -3.976 1.00 64.44 140 LYS A CA 1
ATOM 1003 C C . LYS A 1 140 ? 19.297 0.952 -3.596 1.00 64.44 140 LYS A C 1
ATOM 1005 O O . LYS A 1 140 ? 20.300 1.584 -3.928 1.00 64.44 140 LYS A O 1
ATOM 1010 N N . GLY A 1 141 ? 18.238 1.512 -3.010 1.00 64.31 141 GLY A N 1
ATOM 1011 C CA . GLY A 1 141 ? 18.142 2.909 -2.571 1.00 64.31 141 GLY A CA 1
ATOM 1012 C C . GLY A 1 141 ? 18.075 3.041 -1.044 1.00 64.31 141 GLY A C 1
ATOM 1013 O O . GLY A 1 141 ? 18.494 2.136 -0.325 1.00 64.31 141 GLY A O 1
ATOM 1014 N N . LYS A 1 142 ? 17.532 4.159 -0.543 1.00 74.94 142 LYS A N 1
ATOM 1015 C CA . LYS A 1 142 ? 17.399 4.410 0.905 1.00 74.94 142 LYS A CA 1
ATOM 1016 C C . LYS A 1 142 ? 16.309 3.529 1.515 1.00 74.94 142 LYS A C 1
ATOM 1018 O O . LYS A 1 142 ? 15.205 3.465 0.973 1.00 74.94 142 LYS A O 1
ATOM 1023 N N . TRP A 1 143 ? 16.595 2.859 2.632 1.00 79.88 143 TRP A N 1
ATOM 1024 C CA . TRP A 1 143 ? 15.654 1.891 3.203 1.00 79.88 143 TRP A CA 1
ATOM 1025 C C . TRP A 1 143 ? 14.405 2.557 3.771 1.00 79.88 143 TRP A C 1
ATOM 1027 O O . TRP A 1 143 ? 13.304 2.323 3.278 1.00 79.88 143 TRP A O 1
ATOM 1037 N N . VAL A 1 144 ? 14.590 3.421 4.766 1.00 78.06 144 VAL A N 1
ATOM 1038 C CA . VAL A 1 144 ? 13.520 4.168 5.426 1.00 78.06 144 VAL A CA 1
ATOM 1039 C C . VAL A 1 144 ? 13.852 5.651 5.337 1.00 78.06 144 VAL A C 1
ATOM 1041 O O . VAL A 1 144 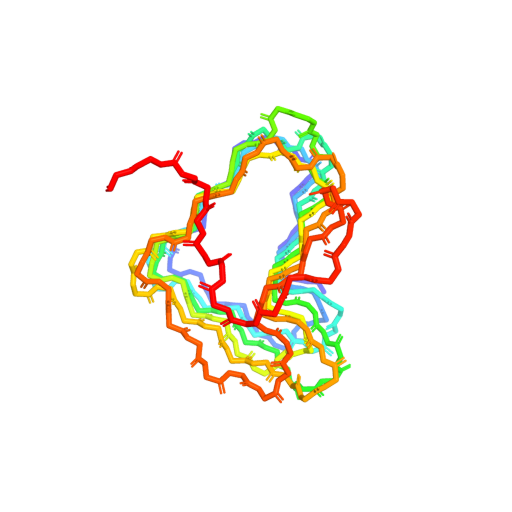? 14.994 6.056 5.527 1.00 78.06 144 VAL A O 1
ATOM 1044 N N . TRP A 1 145 ? 12.855 6.468 5.022 1.00 77.94 145 TRP A N 1
ATOM 1045 C CA . TRP A 1 145 ? 12.941 7.915 5.144 1.00 77.94 145 TRP A CA 1
ATOM 1046 C C . TRP A 1 145 ? 11.670 8.441 5.779 1.00 77.94 145 TRP A C 1
ATOM 1048 O O . TRP A 1 145 ? 10.571 8.153 5.305 1.00 77.94 145 TRP A O 1
ATOM 1058 N N . ASP A 1 146 ? 11.822 9.268 6.801 1.00 73.31 146 ASP A N 1
ATOM 1059 C CA . ASP A 1 146 ? 10.727 10.020 7.379 1.00 73.31 146 ASP A CA 1
ATOM 1060 C C . ASP A 1 146 ? 11.017 11.523 7.336 1.00 73.31 146 ASP A C 1
ATOM 1062 O O . ASP A 1 146 ? 12.164 11.958 7.253 1.00 73.31 146 ASP A O 1
ATOM 1066 N N . THR A 1 147 ? 9.962 12.335 7.304 1.00 66.69 147 THR A N 1
ATOM 1067 C CA . THR A 1 147 ? 10.082 13.781 7.549 1.00 66.69 147 THR A CA 1
ATOM 1068 C C . THR A 1 147 ? 9.701 14.154 8.983 1.00 66.69 147 THR A C 1
ATOM 1070 O O . THR A 1 147 ? 9.823 15.320 9.365 1.00 66.69 147 THR A O 1
ATOM 1073 N N . CYS A 1 148 ? 9.285 13.172 9.799 1.00 56.12 148 CYS A N 1
ATOM 1074 C CA . CYS A 1 148 ? 8.903 13.385 11.187 1.00 56.12 148 CYS A CA 1
ATOM 1075 C C . CYS A 1 148 ? 10.149 13.622 12.064 1.00 56.12 148 CYS A C 1
ATOM 1077 O O . CYS A 1 148 ? 10.760 12.722 12.635 1.00 56.12 148 CYS A O 1
ATOM 1079 N N . GLY A 1 149 ? 10.500 14.902 12.191 1.00 47.94 149 GLY A N 1
ATOM 1080 C CA . GLY A 1 149 ? 11.625 15.383 12.987 1.00 47.94 149 GLY A CA 1
ATOM 1081 C C . GLY A 1 149 ? 12.855 15.598 12.115 1.00 47.94 149 GLY A C 1
ATOM 1082 O O . GLY A 1 149 ? 13.542 14.651 11.761 1.00 47.94 149 GLY A O 1
ATOM 1083 N N . GLY A 1 150 ? 13.121 16.859 11.768 1.00 40.41 150 GLY A N 1
ATOM 1084 C CA . GLY A 1 150 ? 14.243 17.233 10.912 1.00 40.41 150 GLY A CA 1
ATOM 1085 C C . GLY A 1 150 ? 15.587 16.693 11.407 1.00 40.41 150 GLY A C 1
ATOM 1086 O O . GLY A 1 150 ? 15.948 16.881 12.568 1.00 40.41 150 GLY A O 1
ATOM 1087 N N . GLY A 1 151 ? 16.327 16.075 10.492 1.00 39.56 151 GLY A N 1
ATOM 1088 C CA . GLY A 1 151 ? 17.695 15.608 10.684 1.00 39.56 151 GLY A CA 1
ATOM 1089 C C . GLY A 1 151 ? 17.918 14.309 9.926 1.00 39.56 151 GLY A C 1
ATOM 1090 O O . GLY A 1 151 ? 17.194 13.346 10.147 1.00 39.56 151 GLY A O 1
ATOM 1091 N N . ASP A 1 152 ? 18.894 14.307 9.020 1.00 42.31 152 ASP A N 1
ATOM 1092 C CA . ASP A 1 152 ? 19.381 13.110 8.339 1.00 42.31 152 ASP A CA 1
ATOM 1093 C C . ASP A 1 152 ? 19.725 12.035 9.386 1.00 42.31 152 ASP A C 1
ATOM 1095 O O . ASP A 1 152 ? 20.665 12.202 10.163 1.00 42.31 152 ASP A O 1
ATOM 1099 N N . ARG A 1 153 ? 18.923 10.967 9.451 1.00 50.34 153 ARG A N 1
ATOM 1100 C CA . ARG A 1 153 ? 19.243 9.763 10.223 1.00 50.34 153 ARG A CA 1
ATOM 1101 C C . ARG A 1 153 ? 19.911 8.787 9.263 1.00 50.34 153 ARG A C 1
ATOM 1103 O O . ARG A 1 153 ? 19.295 8.374 8.279 1.00 50.34 153 ARG A O 1
ATOM 1110 N N . ASP A 1 154 ? 21.190 8.530 9.505 1.00 40.12 154 ASP A N 1
ATOM 1111 C CA . ASP A 1 154 ? 21.964 7.523 8.788 1.00 40.12 154 ASP A CA 1
ATOM 1112 C C . ASP A 1 154 ? 21.423 6.109 9.105 1.00 40.12 154 ASP A C 1
ATOM 1114 O O . ASP A 1 154 ? 20.674 5.904 10.060 1.00 40.12 154 ASP A O 1
ATOM 1118 N N . ASP A 1 155 ? 21.726 5.172 8.205 1.00 43.72 155 ASP A N 1
ATOM 1119 C CA . ASP A 1 155 ? 21.029 3.910 7.901 1.00 43.72 155 ASP A CA 1
ATOM 1120 C C . ASP A 1 155 ? 20.990 2.805 9.003 1.00 43.72 155 ASP A C 1
ATOM 1122 O O . ASP A 1 155 ? 20.902 1.617 8.683 1.00 43.72 155 ASP A O 1
ATOM 1126 N N . ASP A 1 156 ? 20.998 3.141 10.293 1.00 47.50 156 ASP A N 1
ATOM 1127 C CA . ASP A 1 156 ? 20.974 2.188 11.417 1.00 47.50 156 ASP A CA 1
ATOM 1128 C C . ASP A 1 156 ? 19.932 2.468 12.527 1.00 47.50 156 ASP A C 1
ATOM 1130 O O . ASP A 1 156 ? 19.717 1.611 13.387 1.00 47.50 156 ASP A O 1
ATOM 1134 N N . ASP A 1 157 ? 19.164 3.559 12.450 1.00 42.81 157 ASP A N 1
ATOM 1135 C CA . ASP A 1 157 ? 18.090 3.875 13.411 1.00 42.81 157 ASP A CA 1
ATOM 1136 C C . ASP A 1 157 ? 16.704 3.345 12.973 1.00 42.81 157 ASP A C 1
ATOM 1138 O O . ASP A 1 157 ? 15.770 4.094 12.678 1.00 42.81 157 ASP A O 1
ATOM 1142 N N . VAL A 1 158 ? 16.515 2.021 12.979 1.00 49.25 158 VAL A N 1
ATOM 1143 C CA . VAL A 1 158 ? 15.170 1.415 13.104 1.00 49.25 158 VAL A CA 1
ATOM 1144 C C . VAL A 1 158 ? 14.824 1.259 14.583 1.00 49.25 158 VAL A C 1
ATOM 1146 O O . VAL A 1 158 ? 14.826 0.165 15.138 1.00 49.25 158 VAL A O 1
ATOM 1149 N N . GLY A 1 159 ? 14.532 2.385 15.231 1.00 39.16 159 GLY A N 1
ATOM 1150 C CA . GLY A 1 159 ? 14.155 2.431 16.639 1.00 39.16 159 GLY A CA 1
ATOM 1151 C C . GLY A 1 159 ? 13.146 3.535 16.919 1.00 39.16 159 GLY A C 1
ATOM 1152 O O . GLY A 1 159 ? 13.515 4.636 17.314 1.00 39.16 159 GLY A O 1
ATOM 1153 N N . TRP A 1 160 ? 11.852 3.228 16.809 1.00 39.53 160 TRP A N 1
ATOM 1154 C CA . TRP A 1 160 ? 10.899 3.861 17.722 1.00 39.53 160 TRP A CA 1
ATOM 1155 C C . TRP A 1 160 ? 11.110 3.161 19.063 1.00 39.53 160 TRP A C 1
ATOM 1157 O O . TRP A 1 160 ? 10.669 2.030 19.246 1.00 39.53 160 TRP A O 1
ATOM 1167 N N . GLY A 1 161 ? 11.911 3.775 19.936 1.00 29.72 161 GLY A N 1
ATOM 1168 C CA . GLY A 1 161 ? 12.370 3.155 21.177 1.00 29.72 161 GLY A CA 1
ATOM 1169 C C . GLY A 1 161 ? 11.234 2.577 22.029 1.00 29.72 161 GLY A C 1
ATOM 1170 O O . GLY A 1 161 ? 10.231 3.243 22.278 1.00 29.72 161 GLY A O 1
ATOM 1171 N N . ASN A 1 162 ? 11.395 1.335 22.482 1.00 32.16 162 ASN A N 1
ATOM 1172 C CA . ASN A 1 162 ? 11.927 1.046 23.816 1.00 32.16 162 ASN A CA 1
ATOM 1173 C C . ASN A 1 162 ? 12.391 -0.421 23.886 1.00 32.16 162 ASN A C 1
ATOM 1175 O O . ASN A 1 162 ? 11.633 -1.318 23.522 1.00 32.16 162 ASN A O 1
ATOM 1179 N N . ASP A 1 163 ? 13.609 -0.562 24.414 1.00 31.70 163 ASP A N 1
ATOM 1180 C CA . ASP A 1 163 ? 14.297 -1.733 24.987 1.00 31.70 163 ASP A CA 1
ATOM 1181 C C . ASP A 1 163 ? 14.702 -2.905 24.069 1.00 31.70 163 ASP A C 1
ATOM 1183 O O . ASP A 1 163 ? 13.840 -3.700 23.633 1.00 31.70 163 ASP A O 1
#

pLDDT: mean 84.72, std 16.5, range [29.72, 97.81]